Protein AF-A0A0Q6A2A1-F1 (afdb_monomer)

Solvent-accessible surface area (backbone atoms only — not comparable to full-atom values): 7133 Å² total; per-residue (Å²): 132,91,85,68,56,46,60,62,47,53,49,57,59,43,70,76,47,66,96,44,74,55,37,56,40,44,58,52,55,70,74,56,67,89,82,69,55,62,67,59,47,35,74,68,27,28,35,20,79,77,75,38,66,66,20,30,50,47,36,41,53,53,42,41,47,75,24,31,66,36,41,63,60,26,34,57,61,48,44,71,52,38,76,36,35,67,65,47,31,50,54,37,43,65,57,15,55,78,55,34,65,92,86,63,74,63,76,70,63,77,71,53,79,60,63,84,78,33,82,90,58,73,126

Secondary structure (DSSP, 8-state):
-----HHHHHHHHHHTSPSSHHHHHHHHHTT--S---HHHHHHHH--STT-SHHHHHHHHHHHHHHHTT-HHHHHHHHHTT-SSHHHHHHHHHHHHGGGSPTT---GGGGGS--GGGSTTT--

pLDDT: mean 92.22, std 7.75, range [55.12, 97.94]

Mean predicted aligned error: 4.26 Å

Sequence (123 aa):
MISFNQQSFIQKIQDELNDSDMKSKLNKTLYLDGNPSIELLVKTLGNGTKMTAQDTVPLIIWMFSRYRTNFEECLWNTVSALADRDTTCAMAGGISILCCDENTIPDWTKNVENWKNSKFYEN

Radius of gyration: 15.71 Å; Cα contacts (8 Å, |Δi|>4): 136; chains: 1; bounding box: 36×42×34 Å

Structure (mmCIF, N/CA/C/O backbone):
data_AF-A0A0Q6A2A1-F1
#
_entry.id   AF-A0A0Q6A2A1-F1
#
loop_
_atom_site.group_PDB
_atom_site.id
_atom_site.type_symbol
_atom_site.label_atom_id
_atom_site.label_alt_id
_atom_site.label_comp_id
_atom_site.label_asym_id
_atom_site.label_entity_id
_atom_site.label_seq_id
_atom_site.pdbx_PDB_ins_code
_atom_site.Cartn_x
_atom_site.Cartn_y
_atom_site.Cartn_z
_atom_site.occupancy
_atom_site.B_iso_or_equiv
_atom_site.auth_seq_id
_atom_site.auth_comp_id
_atom_site.auth_asym_id
_atom_site.auth_atom_id
_atom_site.pdbx_PDB_model_num
ATOM 1 N N . MET A 1 1 ? -11.818 12.826 -15.202 1.00 55.12 1 MET A N 1
ATOM 2 C CA . MET A 1 1 ? -11.079 11.944 -14.274 1.00 55.12 1 MET A CA 1
ATOM 3 C C . MET A 1 1 ? -11.588 12.241 -12.869 1.00 55.12 1 MET A C 1
ATOM 5 O O . MET A 1 1 ? -11.699 13.416 -12.539 1.00 55.12 1 MET A O 1
ATOM 9 N N . ILE A 1 2 ? -12.017 11.242 -12.093 1.00 58.69 2 ILE A N 1
ATOM 10 C CA . ILE A 1 2 ? -12.564 11.491 -10.748 1.00 58.69 2 ILE A CA 1
ATOM 11 C C . ILE A 1 2 ? -11.412 11.959 -9.850 1.00 58.69 2 ILE A C 1
ATOM 13 O O . ILE A 1 2 ? -10.430 11.240 -9.688 1.00 58.69 2 ILE A O 1
ATOM 17 N N . SER A 1 3 ? -11.509 13.170 -9.301 1.00 68.00 3 SER A N 1
ATOM 18 C CA . SER A 1 3 ? -10.516 13.684 -8.357 1.00 68.00 3 SER A CA 1
ATOM 19 C C . SER A 1 3 ? -10.917 13.282 -6.943 1.00 68.00 3 SER A C 1
ATOM 21 O O . SER A 1 3 ? -11.928 13.753 -6.426 1.00 68.00 3 SER A O 1
ATOM 23 N N . PHE A 1 4 ? -10.138 12.393 -6.329 1.00 77.25 4 PHE A N 1
ATOM 24 C CA . PHE A 1 4 ? -10.252 12.074 -4.909 1.00 77.25 4 PHE A CA 1
ATOM 25 C C . PHE A 1 4 ? -9.172 12.817 -4.125 1.00 77.25 4 PHE A C 1
ATOM 27 O O . PHE A 1 4 ? -7.995 12.801 -4.501 1.00 77.25 4 PHE A O 1
ATOM 34 N N . ASN A 1 5 ? -9.549 13.431 -3.007 1.00 87.31 5 ASN A N 1
ATOM 35 C CA . ASN A 1 5 ? -8.573 13.743 -1.964 1.00 87.31 5 ASN A CA 1
ATOM 36 C C . ASN A 1 5 ? -8.268 12.466 -1.152 1.00 87.31 5 ASN A C 1
ATOM 38 O O . ASN A 1 5 ? -9.007 11.482 -1.250 1.00 87.31 5 ASN A O 1
ATOM 42 N N . GLN A 1 6 ? -7.190 12.483 -0.367 1.00 88.44 6 GLN A N 1
ATOM 43 C CA . GLN A 1 6 ? -6.736 11.333 0.426 1.00 88.44 6 GLN A CA 1
ATOM 44 C C . GLN A 1 6 ? -7.867 10.706 1.261 1.00 88.44 6 GLN A C 1
ATOM 46 O O . GLN A 1 6 ? -8.147 9.516 1.115 1.00 88.44 6 GLN A O 1
ATOM 51 N N . GLN A 1 7 ? -8.562 11.509 2.070 1.00 90.38 7 GLN A N 1
ATOM 52 C CA . GLN A 1 7 ? -9.639 11.024 2.936 1.00 90.38 7 GLN A CA 1
ATOM 53 C C . GLN A 1 7 ? -10.793 10.395 2.147 1.00 90.38 7 GLN A C 1
ATOM 55 O O . GLN A 1 7 ? -11.216 9.284 2.449 1.00 90.38 7 GLN A O 1
ATOM 60 N N . SER A 1 8 ? -11.287 11.075 1.107 1.00 92.25 8 SER A N 1
ATOM 61 C CA . SER A 1 8 ? -12.418 10.597 0.300 1.00 92.25 8 SER A CA 1
ATOM 62 C C . SER A 1 8 ? -12.119 9.277 -0.409 1.00 92.25 8 SER A C 1
ATOM 64 O O . SER A 1 8 ? -13.019 8.461 -0.588 1.00 92.25 8 SER A O 1
ATOM 66 N N . PHE A 1 9 ? -10.860 9.049 -0.791 1.00 92.06 9 PHE A N 1
ATOM 67 C CA . PHE A 1 9 ? -10.427 7.783 -1.369 1.00 92.06 9 PHE A CA 1
ATOM 68 C C . PHE A 1 9 ? -10.509 6.644 -0.343 1.00 92.06 9 PHE A C 1
ATOM 70 O O . PHE A 1 9 ? -11.102 5.603 -0.618 1.00 92.06 9 PHE A O 1
ATOM 77 N N . ILE A 1 10 ? -9.954 6.863 0.850 1.00 94.38 10 ILE A N 1
ATOM 78 C CA . ILE A 1 10 ? -9.953 5.882 1.941 1.00 94.38 10 ILE A CA 1
ATOM 79 C C . ILE A 1 10 ? -11.384 5.572 2.393 1.00 94.38 10 ILE A C 1
ATOM 81 O O . ILE A 1 10 ? -11.737 4.402 2.527 1.00 94.38 10 ILE A O 1
ATOM 85 N N . GLN A 1 11 ? -12.211 6.607 2.577 1.00 94.81 11 GLN A N 1
ATOM 86 C CA . GLN A 1 11 ? -13.598 6.466 3.017 1.00 94.81 11 GLN A CA 1
ATOM 87 C C . GLN A 1 11 ? -14.397 5.586 2.053 1.00 94.81 11 GLN A C 1
ATOM 89 O O . GLN A 1 11 ? -15.095 4.681 2.492 1.00 94.81 11 GLN A O 1
ATOM 94 N N . LYS A 1 12 ? -14.220 5.769 0.738 1.00 94.94 12 LYS A N 1
ATOM 95 C CA . LYS A 1 12 ? -14.878 4.911 -0.254 1.00 94.94 12 LYS A CA 1
ATOM 96 C C . LYS A 1 12 ? -14.520 3.439 -0.101 1.00 94.94 12 LYS A C 1
ATOM 98 O O . LYS A 1 12 ? -15.396 2.604 -0.232 1.00 94.94 12 LYS A O 1
ATOM 103 N N . ILE A 1 13 ? -13.258 3.111 0.178 1.00 94.94 13 ILE A N 1
ATOM 104 C CA . ILE A 1 13 ? -12.859 1.713 0.404 1.00 94.94 13 ILE A CA 1
ATOM 105 C C . ILE A 1 13 ? -13.451 1.196 1.717 1.00 94.94 13 ILE A C 1
ATOM 107 O O . ILE A 1 13 ? -13.934 0.071 1.774 1.00 94.94 13 ILE A O 1
ATOM 111 N N . GLN A 1 14 ? -13.418 2.011 2.771 1.00 95.38 14 GLN A N 1
ATOM 112 C CA . GLN A 1 14 ? -13.985 1.669 4.073 1.00 95.38 14 GLN A CA 1
ATOM 113 C C . GLN A 1 14 ? -15.491 1.371 3.991 1.00 95.38 14 GLN A C 1
ATOM 115 O O . GLN A 1 14 ? -15.958 0.453 4.671 1.00 95.38 14 GLN A O 1
ATOM 120 N N . ASP A 1 15 ? -16.235 2.132 3.188 1.00 96.25 15 ASP A N 1
ATOM 121 C CA . ASP A 1 15 ? -17.689 2.003 3.041 1.00 96.25 15 ASP A CA 1
ATOM 122 C C . ASP A 1 15 ? -18.099 0.662 2.408 1.00 96.25 15 ASP A C 1
ATOM 124 O O . ASP A 1 15 ? -19.169 0.144 2.720 1.00 96.25 15 ASP A O 1
ATOM 128 N N . GLU A 1 16 ? -17.219 0.049 1.610 1.00 97.19 16 GLU A N 1
ATOM 129 C CA . GLU A 1 16 ? -17.427 -1.277 1.004 1.00 97.19 16 GLU A CA 1
ATOM 130 C C . GLU A 1 16 ? -17.173 -2.444 1.978 1.00 97.19 16 GLU A C 1
ATOM 132 O O . GLU A 1 16 ? -17.403 -3.609 1.645 1.00 97.19 16 GLU A O 1
ATOM 137 N N . LEU A 1 17 ? -16.671 -2.172 3.188 1.00 96.75 17 LEU A N 1
ATOM 138 C CA . LEU A 1 17 ? -16.334 -3.207 4.164 1.00 96.75 17 LEU A CA 1
ATOM 139 C C . LEU A 1 17 ? -17.418 -3.367 5.234 1.00 96.75 17 LEU A C 1
ATOM 141 O O . LEU A 1 17 ? -17.921 -2.398 5.806 1.00 96.75 17 LEU A O 1
ATOM 145 N N . ASN A 1 18 ? -17.689 -4.618 5.606 1.00 97.62 18 ASN A N 1
ATOM 146 C CA . ASN A 1 18 ? -18.387 -4.938 6.851 1.00 97.62 18 ASN A CA 1
ATOM 147 C C . ASN A 1 18 ? -17.486 -4.675 8.068 1.00 97.62 18 ASN A C 1
ATOM 149 O O . ASN A 1 18 ? -16.254 -4.598 7.959 1.00 97.62 18 ASN A O 1
ATOM 153 N N . ASP A 1 19 ? -18.103 -4.575 9.244 1.00 97.44 19 ASP A N 1
ATOM 154 C CA . ASP A 1 19 ? -17.383 -4.403 10.505 1.00 97.44 19 ASP A CA 1
ATOM 155 C C . ASP A 1 19 ? -16.377 -5.541 10.719 1.00 97.44 19 ASP A C 1
ATOM 157 O O . ASP A 1 19 ? -16.708 -6.726 10.698 1.00 97.44 19 ASP A O 1
ATOM 161 N N . SER A 1 20 ? -15.107 -5.157 10.837 1.00 97.44 20 SER A N 1
ATOM 162 C CA . SER A 1 20 ? -13.956 -6.059 10.839 1.00 97.44 20 SER A CA 1
ATOM 163 C C . SER A 1 20 ? -12.702 -5.334 11.330 1.00 97.44 20 SER A C 1
ATOM 165 O O . SER A 1 20 ? -12.644 -4.099 11.343 1.00 97.44 20 SER A O 1
ATOM 167 N N . ASP A 1 21 ? -11.651 -6.090 11.657 1.00 96.06 21 ASP A N 1
ATOM 168 C CA . ASP A 1 21 ? -10.335 -5.527 11.994 1.00 96.06 21 ASP A CA 1
ATOM 169 C C . ASP A 1 21 ? -9.758 -4.667 10.862 1.00 96.06 21 ASP A C 1
ATOM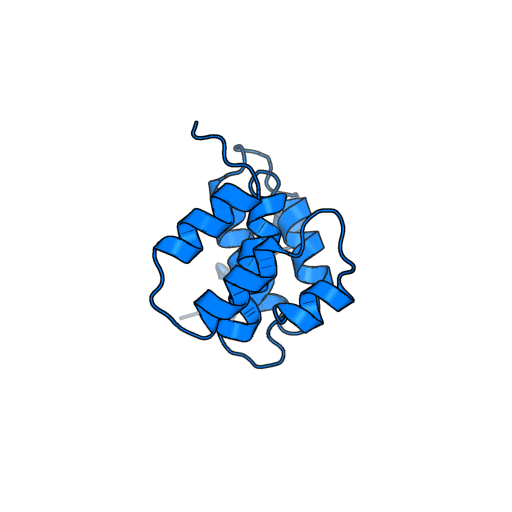 171 O O . ASP A 1 21 ? -9.114 -3.648 11.118 1.00 96.06 21 ASP A O 1
ATOM 175 N N . MET A 1 22 ? -10.024 -5.044 9.605 1.00 96.62 22 MET A N 1
ATOM 176 C CA . MET A 1 22 ? -9.620 -4.267 8.433 1.00 96.62 22 MET A CA 1
ATOM 177 C C . MET A 1 22 ? -10.306 -2.900 8.425 1.00 96.62 22 MET A C 1
ATOM 179 O O . MET A 1 22 ? -9.626 -1.876 8.362 1.00 96.62 22 MET A O 1
ATOM 183 N N . LYS A 1 23 ? -11.639 -2.873 8.561 1.00 96.94 23 LYS A N 1
ATOM 184 C CA . LYS A 1 23 ? -12.407 -1.622 8.610 1.00 96.94 23 LYS A CA 1
ATOM 185 C C . LYS A 1 23 ? -11.975 -0.750 9.789 1.00 96.94 23 LYS A C 1
ATOM 187 O O . LYS A 1 23 ? -11.763 0.444 9.620 1.00 96.94 23 LYS A O 1
ATOM 192 N N . SER A 1 24 ? -11.733 -1.351 10.956 1.00 96.31 24 SER A N 1
ATOM 193 C CA . SER A 1 24 ? -11.198 -0.651 12.132 1.00 96.31 24 SER A CA 1
ATOM 194 C C . SER A 1 24 ? -9.831 -0.009 11.865 1.00 96.31 24 SER A C 1
ATOM 196 O O . SER A 1 24 ? -9.595 1.137 12.253 1.00 96.31 24 SER A O 1
ATOM 198 N N . LYS A 1 25 ? -8.924 -0.698 11.159 1.00 95.94 25 LYS A N 1
ATOM 199 C CA . LYS A 1 25 ? -7.640 -0.108 10.755 1.00 95.94 25 LYS A CA 1
ATOM 200 C C . LYS A 1 25 ? -7.804 1.001 9.716 1.00 95.94 25 LYS A C 1
ATOM 202 O O . LYS A 1 25 ? -7.130 2.019 9.850 1.00 95.94 25 LYS A O 1
ATOM 207 N N . LEU A 1 26 ? -8.709 0.867 8.746 1.00 95.25 26 LEU A N 1
ATOM 208 C CA . LEU A 1 26 ? -9.007 1.956 7.807 1.00 95.25 26 LEU A CA 1
ATOM 209 C C . LEU A 1 26 ? -9.605 3.176 8.512 1.00 95.25 26 LEU A C 1
ATOM 211 O O . LEU A 1 26 ? -9.169 4.288 8.236 1.00 95.25 26 LEU A O 1
ATOM 215 N N . ASN A 1 27 ? -10.459 2.997 9.520 1.00 94.50 27 ASN A N 1
ATOM 216 C CA . ASN A 1 27 ? -10.930 4.123 10.335 1.00 94.50 27 ASN A CA 1
ATOM 217 C C . ASN A 1 27 ? -9.758 4.884 10.971 1.00 94.50 27 ASN A C 1
ATOM 219 O O . ASN A 1 27 ? -9.758 6.109 11.001 1.00 94.50 27 ASN A O 1
ATOM 223 N N . LYS A 1 28 ? -8.722 4.173 11.442 1.00 94.56 28 LYS A N 1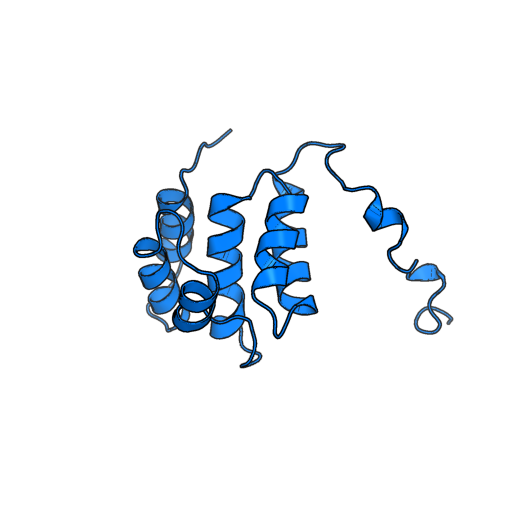
ATOM 224 C CA . LYS A 1 28 ? -7.517 4.807 12.004 1.00 94.56 28 LYS A CA 1
ATOM 225 C C . LYS A 1 28 ? -6.751 5.625 10.966 1.00 94.56 28 LYS A C 1
ATOM 227 O O . LYS A 1 28 ? -6.198 6.655 11.331 1.00 94.56 28 LYS A O 1
ATOM 232 N N . THR A 1 29 ? -6.732 5.204 9.698 1.00 91.50 29 THR A N 1
ATOM 233 C CA . THR A 1 29 ? -6.029 5.944 8.633 1.00 91.50 29 THR A CA 1
ATOM 234 C C . THR A 1 29 ? -6.581 7.355 8.429 1.00 91.50 29 THR A C 1
ATOM 236 O O . THR A 1 29 ? -5.795 8.257 8.157 1.00 91.50 29 THR A O 1
ATOM 239 N N . LEU A 1 30 ? -7.883 7.574 8.653 1.00 88.31 30 LEU A N 1
ATOM 240 C CA . LEU A 1 30 ? -8.523 8.893 8.551 1.00 88.31 30 LEU A CA 1
ATOM 241 C C . LEU A 1 30 ? -8.019 9.897 9.602 1.00 88.31 30 LEU A C 1
ATOM 243 O O . LEU A 1 30 ? -8.174 11.101 9.429 1.00 88.31 30 LEU A O 1
ATOM 247 N N . TYR A 1 31 ? -7.396 9.414 10.682 1.00 90.62 31 TYR A N 1
ATOM 248 C CA . TYR A 1 31 ? -6.779 10.247 11.719 1.00 90.62 31 TYR A CA 1
ATOM 249 C C . TYR A 1 31 ? -5.265 10.434 11.517 1.00 90.62 31 TYR A C 1
ATOM 251 O O . TYR A 1 31 ? -4.613 11.062 12.349 1.00 90.62 31 TYR A O 1
ATOM 259 N N . LEU A 1 32 ? -4.693 9.889 10.436 1.00 91.69 32 LEU A N 1
ATOM 260 C CA . LEU A 1 32 ? -3.262 9.958 10.104 1.00 91.69 32 LEU A CA 1
ATOM 261 C C . LEU A 1 32 ? -2.982 10.950 8.963 1.00 91.69 32 LEU A C 1
ATOM 263 O O . LEU A 1 32 ? -2.057 10.758 8.171 1.00 91.69 32 LEU A O 1
ATOM 267 N N . ASP A 1 33 ? -3.792 12.002 8.868 1.00 81.19 33 ASP A N 1
ATOM 268 C CA . ASP A 1 33 ? -3.597 13.087 7.910 1.00 81.19 33 ASP A CA 1
ATOM 269 C C . ASP A 1 33 ? -2.333 13.913 8.206 1.00 81.19 33 ASP A C 1
ATOM 271 O O . ASP A 1 33 ? -1.770 13.902 9.303 1.00 81.19 33 ASP A O 1
ATOM 275 N N . GLY A 1 34 ? -1.881 14.675 7.207 1.00 86.38 34 GLY A N 1
ATOM 276 C CA . GLY A 1 34 ? -0.706 15.538 7.328 1.00 86.38 34 GLY A CA 1
ATOM 277 C C . GLY A 1 34 ? 0.587 14.814 6.964 1.00 86.38 34 GLY A C 1
ATOM 278 O O . GLY A 1 34 ? 0.731 14.366 5.827 1.00 86.38 34 GLY A O 1
ATOM 279 N N . ASN A 1 35 ? 1.557 14.769 7.880 1.00 88.06 35 ASN A N 1
ATOM 280 C CA . ASN A 1 35 ? 2.868 14.148 7.655 1.00 88.06 35 ASN A CA 1
ATOM 281 C C . ASN A 1 35 ? 3.304 13.312 8.878 1.00 88.06 35 ASN A C 1
ATOM 283 O O . ASN A 1 35 ? 4.229 13.710 9.591 1.00 88.06 35 ASN A O 1
ATOM 287 N N . PRO A 1 36 ? 2.596 12.206 9.189 1.00 92.94 36 PRO A N 1
ATOM 288 C CA . PRO A 1 36 ? 2.943 11.347 10.317 1.00 92.94 36 PRO A CA 1
ATOM 289 C C . PRO A 1 36 ? 4.325 10.714 10.124 1.00 92.94 36 PRO A C 1
ATOM 291 O O . PRO A 1 36 ? 4.768 10.480 8.999 1.00 92.94 36 PRO A O 1
ATOM 294 N N . SER A 1 37 ? 5.003 10.392 11.228 1.00 95.25 37 SER A N 1
ATOM 295 C CA . SER A 1 37 ? 6.237 9.612 11.147 1.00 95.25 37 SER A CA 1
ATOM 296 C C . SER A 1 37 ? 5.948 8.199 10.630 1.00 95.25 37 SER A C 1
ATOM 298 O O . SER A 1 37 ? 4.892 7.623 10.908 1.00 95.25 37 SER A O 1
ATOM 300 N N . ILE A 1 38 ? 6.918 7.605 9.929 1.00 95.38 38 ILE A N 1
ATOM 301 C CA . ILE A 1 38 ? 6.841 6.199 9.506 1.00 95.38 38 ILE A CA 1
ATOM 302 C C . ILE A 1 38 ? 6.611 5.281 10.714 1.00 95.38 38 ILE A C 1
ATOM 304 O O . ILE A 1 38 ? 5.798 4.368 10.639 1.00 95.38 38 ILE A O 1
ATOM 308 N N . GLU A 1 39 ? 7.246 5.556 11.855 1.00 96.62 39 GLU A N 1
ATOM 309 C CA . GLU A 1 39 ? 7.038 4.785 13.085 1.00 96.62 39 GLU A CA 1
ATOM 310 C C . GLU A 1 39 ? 5.566 4.782 13.529 1.00 96.62 39 GLU A C 1
ATOM 312 O O . GLU A 1 39 ? 5.018 3.728 13.860 1.00 96.62 39 GLU A O 1
ATOM 317 N N . LEU A 1 40 ? 4.899 5.943 13.493 1.00 96.94 40 LEU A N 1
ATOM 318 C CA . LEU A 1 40 ? 3.483 6.045 13.839 1.00 96.94 40 LEU A CA 1
ATOM 319 C C . LEU A 1 40 ? 2.605 5.275 12.846 1.00 96.94 40 LEU A C 1
ATOM 321 O O . LEU A 1 40 ? 1.674 4.583 13.272 1.00 96.94 40 LEU A O 1
ATOM 325 N N . LEU A 1 41 ? 2.909 5.360 11.547 1.00 96.69 41 LEU A N 1
ATOM 326 C CA . LEU A 1 41 ? 2.204 4.602 10.509 1.00 96.69 41 LEU A CA 1
ATOM 327 C C . LEU A 1 41 ? 2.336 3.099 10.745 1.00 96.69 41 LEU A C 1
ATOM 329 O O . LEU A 1 41 ? 1.323 2.413 10.854 1.00 96.69 41 LEU A O 1
ATOM 333 N N . VAL A 1 42 ? 3.561 2.597 10.912 1.00 97.50 42 VAL A N 1
ATOM 334 C CA . VAL A 1 42 ? 3.838 1.174 11.153 1.00 97.50 42 VAL A CA 1
ATOM 335 C C . VAL A 1 42 ? 3.143 0.690 12.423 1.00 97.50 42 VAL A C 1
ATOM 337 O O . VAL A 1 42 ? 2.466 -0.336 12.405 1.00 97.50 42 VAL A O 1
ATOM 340 N N . LYS A 1 43 ? 3.236 1.449 13.521 1.00 97.12 43 LYS A N 1
ATOM 341 C CA . LYS A 1 43 ? 2.586 1.098 14.793 1.00 97.12 43 LYS A CA 1
ATOM 342 C C . LYS A 1 43 ? 1.061 1.024 14.675 1.00 97.12 43 LYS A C 1
ATOM 344 O O . LYS A 1 43 ? 0.430 0.220 15.361 1.00 97.12 43 LYS A O 1
ATOM 349 N N . THR A 1 44 ? 0.464 1.865 13.833 1.00 97.00 44 THR A N 1
ATOM 350 C CA . THR A 1 44 ? -0.996 1.988 13.719 1.00 97.00 44 THR A CA 1
ATOM 351 C C . THR A 1 44 ? -1.584 1.032 12.682 1.00 97.00 44 THR A C 1
ATOM 353 O O . THR A 1 44 ? -2.622 0.409 12.926 1.00 97.00 44 THR A O 1
ATOM 356 N N . LEU A 1 45 ? -0.923 0.908 11.531 1.00 97.12 45 LEU A N 1
ATOM 357 C CA . LEU A 1 45 ? -1.425 0.233 10.333 1.00 97.12 45 LEU A CA 1
ATOM 358 C C . LEU A 1 45 ? -0.782 -1.137 10.116 1.00 97.12 45 LEU A C 1
ATOM 360 O O . LEU A 1 45 ? -1.444 -2.031 9.589 1.00 97.12 45 LEU A O 1
ATOM 364 N N . GLY A 1 46 ? 0.430 -1.343 10.624 1.00 97.50 46 GLY A N 1
ATOM 365 C CA . GLY A 1 46 ? 1.264 -2.502 10.325 1.00 97.50 46 GLY A CA 1
ATOM 366 C C . GLY A 1 46 ? 2.194 -2.251 9.138 1.00 97.50 46 GLY A C 1
ATOM 367 O O . GLY A 1 46 ? 2.071 -1.255 8.427 1.00 97.50 46 GLY A O 1
ATOM 368 N N . ASN A 1 47 ? 3.151 -3.155 8.959 1.00 97.81 47 ASN A N 1
ATOM 369 C CA . ASN A 1 47 ? 4.084 -3.196 7.827 1.00 97.81 47 ASN A CA 1
ATOM 370 C C . ASN A 1 47 ? 4.339 -4.633 7.338 1.00 97.81 47 ASN A C 1
ATOM 372 O O . ASN A 1 47 ? 5.350 -4.912 6.701 1.00 97.81 47 ASN A O 1
ATOM 376 N N . GLY A 1 48 ? 3.452 -5.560 7.703 1.00 97.75 48 GLY A N 1
ATOM 377 C CA . GLY A 1 48 ? 3.542 -6.978 7.369 1.00 97.75 48 GLY A CA 1
ATOM 378 C C . GLY A 1 48 ? 4.443 -7.814 8.267 1.00 97.75 48 GLY A C 1
ATOM 379 O O . GLY A 1 48 ? 4.604 -9.002 8.005 1.00 97.75 48 GLY A O 1
ATOM 380 N N . THR A 1 49 ? 4.949 -7.272 9.380 1.00 97.75 49 THR A N 1
ATOM 381 C CA . THR A 1 49 ? 5.652 -8.077 10.401 1.00 97.75 49 THR A CA 1
ATOM 382 C C . THR A 1 49 ? 4.818 -9.284 10.857 1.00 97.75 49 THR A C 1
ATOM 384 O O . THR A 1 49 ? 5.372 -10.323 11.212 1.00 97.75 49 THR A O 1
ATOM 387 N N . LYS A 1 50 ? 3.482 -9.175 10.836 1.00 97.12 50 LYS A N 1
ATOM 388 C CA . LYS A 1 50 ? 2.568 -10.268 11.212 1.00 97.12 50 LYS A CA 1
ATOM 389 C C . LYS A 1 50 ? 2.129 -11.164 10.051 1.00 97.12 50 LYS A C 1
ATOM 391 O O . LYS A 1 50 ? 1.374 -12.097 10.303 1.00 97.12 50 LYS A O 1
ATOM 396 N N . MET A 1 51 ? 2.553 -10.889 8.813 1.00 96.00 51 MET A N 1
ATOM 397 C CA . MET A 1 51 ? 2.204 -11.667 7.612 1.00 96.00 51 MET A CA 1
ATOM 398 C C . MET A 1 51 ? 0.687 -11.853 7.407 1.00 96.00 51 MET A C 1
ATOM 400 O O . MET A 1 51 ? 0.221 -12.903 6.967 1.00 96.00 51 MET A O 1
ATOM 404 N N . THR A 1 52 ? -0.114 -10.840 7.748 1.00 97.38 52 THR A N 1
ATOM 405 C CA . THR A 1 52 ? -1.567 -10.847 7.528 1.00 97.38 52 THR A CA 1
ATOM 406 C C . THR A 1 52 ? -1.992 -9.665 6.675 1.00 97.38 52 THR A C 1
ATOM 408 O O . THR A 1 52 ? -1.361 -8.609 6.707 1.00 97.38 52 THR A O 1
ATOM 411 N N . ALA A 1 53 ? -3.113 -9.803 5.963 1.00 96.69 53 ALA A N 1
ATOM 412 C CA . ALA A 1 53 ? -3.685 -8.703 5.189 1.00 96.69 53 ALA A CA 1
ATOM 413 C C . ALA A 1 53 ? -3.962 -7.479 6.073 1.00 96.69 53 ALA A C 1
ATOM 415 O O . ALA A 1 53 ? -3.687 -6.349 5.685 1.00 96.69 53 ALA A O 1
ATOM 416 N N . GLN A 1 54 ? -4.451 -7.697 7.296 1.00 96.94 54 GLN A N 1
ATOM 417 C CA . GLN A 1 54 ? -4.692 -6.633 8.266 1.00 96.94 54 GLN A CA 1
ATOM 418 C C . GLN A 1 54 ? -3.400 -5.905 8.638 1.00 96.94 54 GLN A C 1
ATOM 420 O O . GLN A 1 54 ? -3.477 -4.762 9.063 1.00 96.94 54 GLN A O 1
ATOM 425 N N . ASP A 1 55 ? -2.228 -6.529 8.527 1.00 97.75 55 ASP A N 1
ATOM 426 C CA . ASP A 1 55 ? -0.935 -5.924 8.861 1.00 97.75 55 ASP A CA 1
ATOM 427 C C . ASP A 1 55 ? -0.190 -5.333 7.660 1.00 97.75 55 ASP A C 1
ATOM 429 O O . ASP A 1 55 ? 0.784 -4.620 7.864 1.00 97.75 55 ASP A O 1
ATOM 433 N N . THR A 1 56 ? -0.644 -5.580 6.430 1.00 97.69 56 THR A N 1
ATOM 434 C CA . THR A 1 56 ? -0.031 -5.039 5.206 1.00 97.69 56 THR A CA 1
ATOM 435 C C . THR A 1 56 ? -0.938 -4.033 4.499 1.00 97.69 56 THR A C 1
ATOM 437 O O . THR A 1 56 ? -0.540 -2.897 4.252 1.00 97.69 56 THR A O 1
ATOM 440 N N . VAL A 1 57 ? -2.184 -4.410 4.207 1.00 97.56 57 VAL A N 1
ATOM 441 C CA . VAL A 1 57 ? -3.104 -3.671 3.326 1.00 97.56 57 VAL A CA 1
ATOM 442 C C . VAL A 1 57 ? -3.425 -2.248 3.811 1.00 97.56 57 VAL A C 1
ATOM 444 O O . VAL A 1 57 ? -3.414 -1.343 2.974 1.00 97.56 57 VAL A O 1
ATOM 447 N N . PRO A 1 58 ? -3.663 -1.974 5.112 1.00 97.56 58 PRO A N 1
ATOM 448 C CA . PRO A 1 58 ? -3.966 -0.612 5.563 1.00 97.56 58 PRO A CA 1
ATOM 449 C C . PRO A 1 58 ? -2.839 0.388 5.284 1.00 97.56 58 PRO A C 1
ATOM 451 O O . PRO A 1 58 ? -3.115 1.527 4.907 1.00 97.56 58 PRO A O 1
ATOM 454 N N . LEU A 1 59 ? -1.578 -0.040 5.416 1.00 97.50 59 LEU A N 1
ATOM 455 C CA . LEU A 1 59 ? -0.422 0.783 5.059 1.00 97.50 59 LEU A CA 1
ATOM 456 C C . LEU A 1 59 ? -0.421 1.090 3.558 1.00 97.50 59 LEU A C 1
ATOM 458 O O . LEU A 1 59 ? -0.222 2.239 3.176 1.00 97.50 59 LEU A O 1
ATOM 462 N N . ILE A 1 60 ? -0.700 0.092 2.714 1.00 97.44 60 ILE A N 1
ATOM 463 C CA . ILE A 1 60 ? -0.727 0.261 1.254 1.00 97.44 60 ILE A CA 1
ATOM 464 C C . ILE A 1 60 ? -1.823 1.228 0.821 1.00 97.44 60 ILE A C 1
ATOM 466 O O . ILE A 1 60 ? -1.573 2.108 -0.001 1.00 97.44 60 ILE A O 1
ATOM 470 N N . ILE A 1 61 ? -3.019 1.115 1.401 1.00 96.69 61 ILE A N 1
ATOM 471 C CA . ILE A 1 61 ? -4.123 2.041 1.126 1.00 96.69 61 ILE A CA 1
ATOM 472 C C . ILE A 1 61 ? -3.729 3.469 1.516 1.00 96.69 61 ILE A C 1
ATOM 474 O O . ILE A 1 61 ? -3.973 4.396 0.742 1.00 96.69 61 ILE A O 1
ATOM 478 N N . TRP A 1 62 ? -3.067 3.657 2.664 1.00 96.38 62 TRP A N 1
ATOM 479 C CA . TRP A 1 62 ? -2.582 4.975 3.077 1.00 96.38 62 TRP A CA 1
ATOM 480 C C . TRP A 1 62 ? -1.505 5.517 2.122 1.00 96.38 62 TRP A C 1
ATOM 482 O O . TRP A 1 62 ? -1.633 6.647 1.649 1.00 96.38 62 TRP A O 1
ATOM 492 N N . MET A 1 63 ? -0.504 4.714 1.750 1.00 95.88 63 MET A N 1
ATOM 493 C CA . MET A 1 63 ? 0.543 5.122 0.799 1.00 95.88 63 MET A CA 1
ATOM 494 C C . MET A 1 63 ? -0.051 5.494 -0.565 1.00 95.88 63 MET A C 1
ATOM 496 O O . MET A 1 63 ? 0.212 6.571 -1.101 1.00 95.88 63 MET A O 1
ATOM 500 N N . PHE A 1 64 ? -0.920 4.646 -1.110 1.00 95.44 64 PHE A N 1
ATOM 501 C CA . PHE A 1 64 ? -1.558 4.889 -2.398 1.00 95.44 64 PHE A CA 1
ATOM 502 C C . PHE A 1 64 ? -2.477 6.115 -2.363 1.00 95.44 64 PHE A C 1
ATOM 504 O O . PHE A 1 64 ? -2.439 6.929 -3.280 1.00 95.44 64 PHE A O 1
ATOM 511 N N . SER A 1 65 ? -3.225 6.338 -1.276 1.00 93.56 65 SER A N 1
ATOM 512 C CA . SER A 1 65 ? -4.086 7.526 -1.140 1.00 93.56 65 SER A CA 1
ATOM 513 C C . SER A 1 65 ? -3.333 8.854 -1.327 1.00 93.56 65 SER A C 1
ATOM 515 O O . SER A 1 65 ? -3.928 9.837 -1.780 1.00 93.56 65 SER A O 1
ATOM 517 N N . ARG A 1 66 ? -2.024 8.864 -1.032 1.00 92.06 66 ARG A N 1
ATOM 518 C CA . ARG A 1 66 ? -1.136 10.029 -1.099 1.00 92.06 66 ARG A CA 1
ATOM 519 C C . ARG A 1 66 ? -0.306 10.089 -2.382 1.00 92.06 66 ARG A C 1
ATOM 521 O O . ARG A 1 66 ? -0.133 11.170 -2.933 1.00 92.06 66 ARG A O 1
ATOM 528 N N . TYR A 1 67 ? 0.165 8.941 -2.867 1.00 92.62 67 TYR A N 1
ATOM 529 C CA . TYR A 1 67 ? 1.143 8.858 -3.959 1.00 92.62 67 TYR A CA 1
ATOM 530 C C . TYR A 1 67 ? 0.613 8.170 -5.229 1.00 92.62 67 TYR A C 1
ATOM 532 O O . TYR A 1 67 ? 1.395 7.840 -6.110 1.00 92.62 67 TYR A O 1
ATOM 540 N N . ARG A 1 68 ? -0.704 7.948 -5.366 1.00 90.38 68 ARG A N 1
ATOM 541 C CA . ARG A 1 68 ? -1.310 7.168 -6.474 1.00 90.38 68 ARG A CA 1
ATOM 542 C C . ARG A 1 68 ? -0.869 7.542 -7.893 1.00 90.38 68 ARG A C 1
ATOM 544 O O . ARG A 1 68 ? -0.881 6.674 -8.750 1.00 90.38 68 ARG A O 1
ATOM 551 N N . THR A 1 69 ? -0.529 8.803 -8.157 1.00 90.31 69 THR A N 1
ATOM 552 C CA . THR A 1 69 ? -0.116 9.280 -9.492 1.00 90.31 69 THR A CA 1
ATOM 553 C C . THR A 1 69 ? 1.402 9.371 -9.652 1.00 90.31 69 THR A C 1
ATOM 555 O O . THR A 1 69 ? 1.882 9.935 -10.630 1.00 90.31 69 THR A O 1
ATOM 558 N N . ASN A 1 70 ? 2.170 8.883 -8.677 1.00 92.56 70 ASN A N 1
ATOM 559 C CA . ASN A 1 70 ? 3.622 8.827 -8.737 1.00 92.56 70 ASN A CA 1
ATOM 560 C C . ASN A 1 70 ? 4.100 7.469 -8.210 1.00 92.56 70 ASN A C 1
ATOM 562 O O . ASN A 1 70 ? 4.211 7.246 -7.003 1.00 92.56 70 ASN A O 1
ATOM 566 N N . PHE A 1 71 ? 4.372 6.566 -9.149 1.00 93.56 71 PHE A N 1
ATOM 567 C CA . PHE A 1 71 ? 4.826 5.206 -8.881 1.00 93.56 71 PHE A CA 1
ATOM 568 C C . PHE A 1 71 ? 6.070 5.185 -7.985 1.00 93.56 71 PHE A C 1
ATOM 570 O O . PHE A 1 71 ? 6.096 4.486 -6.976 1.00 93.56 71 PHE A O 1
ATOM 577 N N . GLU A 1 72 ? 7.083 5.983 -8.324 1.00 94.56 72 GLU A N 1
ATOM 578 C CA . GLU A 1 72 ? 8.363 5.984 -7.620 1.00 94.56 72 GLU A CA 1
ATOM 579 C C . GLU A 1 72 ? 8.223 6.452 -6.167 1.00 94.56 72 GLU A C 1
ATOM 581 O O . GLU A 1 72 ? 8.675 5.761 -5.253 1.00 94.56 72 GLU A O 1
ATOM 586 N N . GLU A 1 73 ? 7.520 7.562 -5.938 1.00 94.94 73 GLU A N 1
ATOM 587 C CA . GLU A 1 73 ? 7.211 8.035 -4.585 1.00 94.94 73 GLU A CA 1
ATOM 588 C C . GLU A 1 73 ? 6.403 6.995 -3.801 1.00 94.94 73 G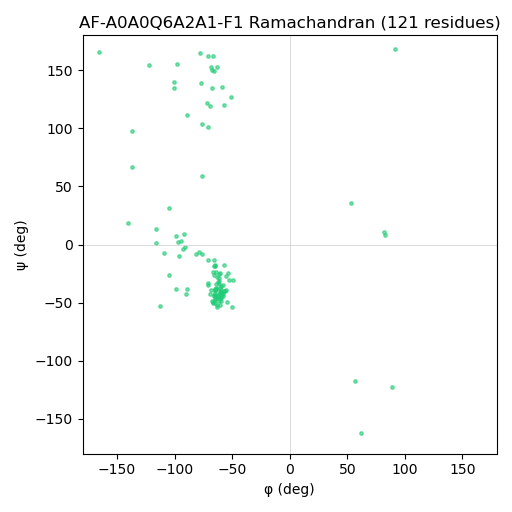LU A C 1
ATOM 590 O O . GLU A 1 73 ? 6.694 6.736 -2.632 1.00 94.94 73 GLU A O 1
ATOM 595 N N . CYS A 1 74 ? 5.414 6.348 -4.428 1.00 95.75 74 CYS A N 1
ATOM 596 C CA . CYS A 1 74 ? 4.613 5.324 -3.763 1.00 95.75 74 CYS A CA 1
ATOM 597 C C . CYS A 1 74 ? 5.478 4.139 -3.301 1.00 95.75 74 CYS A C 1
ATOM 599 O O . CYS A 1 74 ? 5.359 3.710 -2.149 1.00 95.75 74 CYS A O 1
ATOM 601 N N . LEU A 1 75 ? 6.387 3.648 -4.152 1.00 96.12 75 LEU A N 1
ATOM 602 C CA . LEU A 1 75 ? 7.299 2.557 -3.800 1.00 96.12 75 LEU A CA 1
ATOM 603 C C . LEU A 1 75 ? 8.313 2.968 -2.726 1.00 96.12 75 LEU A C 1
ATOM 605 O O . LEU A 1 75 ? 8.456 2.248 -1.737 1.00 96.12 75 LEU A O 1
ATOM 609 N N . TRP A 1 76 ? 8.989 4.113 -2.872 1.00 96.44 76 TRP A N 1
ATOM 610 C CA . TRP A 1 76 ? 10.018 4.542 -1.914 1.00 96.44 76 TRP A CA 1
ATOM 611 C C . TRP A 1 76 ? 9.450 4.828 -0.522 1.00 96.44 76 TRP A C 1
ATOM 613 O O . TRP A 1 76 ? 10.056 4.456 0.489 1.00 96.44 76 TRP A O 1
ATOM 623 N N . ASN A 1 77 ? 8.259 5.426 -0.441 1.00 97.00 77 ASN A N 1
ATOM 624 C CA . ASN A 1 77 ? 7.599 5.639 0.847 1.00 97.00 77 ASN A CA 1
ATOM 625 C C . ASN A 1 77 ? 7.097 4.314 1.450 1.00 97.00 77 ASN A C 1
ATOM 627 O O . ASN A 1 77 ? 7.198 4.119 2.661 1.00 97.00 77 ASN A O 1
ATOM 631 N N . THR A 1 78 ? 6.638 3.366 0.623 1.00 97.69 78 THR A N 1
ATOM 632 C CA . THR A 1 78 ? 6.221 2.032 1.092 1.00 97.69 78 THR A CA 1
ATOM 633 C C . THR A 1 78 ? 7.401 1.228 1.640 1.00 97.69 78 THR A C 1
ATOM 635 O O . THR A 1 78 ? 7.337 0.746 2.770 1.00 97.69 78 THR A O 1
ATOM 638 N N . VAL A 1 79 ? 8.510 1.120 0.898 1.00 97.50 79 VAL A N 1
ATOM 639 C CA . VAL A 1 79 ? 9.679 0.318 1.318 1.00 97.50 79 VAL A CA 1
ATOM 640 C C . VAL A 1 79 ? 10.329 0.859 2.596 1.00 97.50 79 VAL A C 1
ATOM 642 O O . VAL A 1 79 ? 10.887 0.093 3.387 1.00 97.50 79 VAL A O 1
ATOM 645 N N . SER A 1 80 ? 10.203 2.168 2.837 1.00 97.50 80 SER A N 1
ATOM 646 C CA . SER A 1 80 ? 10.694 2.838 4.047 1.00 97.50 80 SER A CA 1
ATOM 647 C C . SER A 1 80 ? 9.988 2.373 5.328 1.00 97.50 80 SER A C 1
ATOM 649 O O . SER A 1 80 ? 10.531 2.559 6.415 1.00 97.50 80 SER A O 1
ATOM 651 N N . ALA A 1 81 ? 8.821 1.724 5.227 1.00 97.31 81 ALA A N 1
ATOM 652 C CA . ALA A 1 81 ? 8.117 1.122 6.363 1.00 97.31 81 ALA A CA 1
ATOM 653 C C . ALA A 1 81 ? 8.730 -0.208 6.854 1.00 97.31 81 ALA A C 1
ATOM 655 O O . ALA A 1 81 ? 8.360 -0.687 7.930 1.00 97.31 81 ALA A O 1
ATOM 656 N N . LEU A 1 82 ? 9.704 -0.766 6.121 1.00 97.12 82 LEU A N 1
ATOM 657 C CA . LEU A 1 82 ? 10.457 -1.982 6.464 1.00 97.12 82 LEU A CA 1
ATOM 658 C C . LEU A 1 82 ? 9.584 -3.253 6.578 1.00 97.12 82 LEU A C 1
ATOM 660 O O . LEU A 1 82 ? 8.490 -3.315 6.031 1.00 97.12 82 LEU A O 1
ATOM 664 N N . ALA A 1 83 ? 10.117 -4.288 7.240 1.00 97.31 83 ALA A N 1
ATOM 665 C CA . ALA A 1 83 ? 9.550 -5.636 7.360 1.00 97.31 83 ALA A CA 1
ATOM 666 C C . ALA A 1 83 ? 9.270 -6.313 6.004 1.00 97.31 83 ALA A C 1
ATOM 668 O O . ALA A 1 83 ? 10.226 -6.567 5.265 1.00 97.31 83 ALA A O 1
ATOM 669 N N . ASP A 1 84 ? 8.006 -6.619 5.703 1.00 97.31 84 ASP A N 1
ATOM 670 C CA . ASP A 1 84 ? 7.520 -7.378 4.538 1.00 97.31 84 ASP A CA 1
ATOM 671 C C . ASP A 1 84 ? 7.553 -6.519 3.259 1.00 97.31 84 ASP A C 1
ATOM 673 O O . ASP A 1 84 ? 6.537 -6.184 2.643 1.00 97.31 84 ASP A O 1
ATOM 677 N N . ARG A 1 85 ? 8.756 -6.039 2.928 1.00 96.81 85 ARG A N 1
ATOM 678 C CA . ARG A 1 85 ? 9.020 -5.045 1.877 1.00 96.81 85 ARG A CA 1
ATOM 679 C C . ARG A 1 85 ? 8.640 -5.556 0.498 1.00 96.81 85 ARG A C 1
ATOM 681 O O . ARG A 1 85 ? 8.138 -4.784 -0.309 1.00 96.81 85 ARG A O 1
ATOM 688 N N . ASP A 1 86 ? 8.892 -6.828 0.231 1.00 96.94 86 ASP A N 1
ATOM 689 C CA . ASP A 1 86 ? 8.554 -7.486 -1.023 1.00 96.94 86 ASP A CA 1
ATOM 690 C C . ASP A 1 86 ? 7.040 -7.508 -1.238 1.00 96.94 86 ASP A C 1
ATOM 692 O O . ASP A 1 86 ? 6.572 -6.960 -2.237 1.00 96.94 86 ASP A O 1
ATOM 696 N N . THR A 1 87 ? 6.260 -8.022 -0.283 1.00 97.25 87 THR A N 1
ATOM 697 C CA . THR A 1 87 ? 4.794 -8.082 -0.424 1.00 97.25 87 THR A CA 1
ATOM 698 C C . THR A 1 87 ? 4.171 -6.688 -0.453 1.00 97.25 87 THR A C 1
ATOM 700 O O . THR A 1 87 ? 3.302 -6.399 -1.281 1.00 97.25 87 THR A O 1
ATOM 703 N N . THR A 1 88 ? 4.620 -5.791 0.430 1.00 97.94 88 THR A N 1
ATOM 704 C CA . THR A 1 88 ? 4.085 -4.423 0.503 1.00 97.94 88 THR A CA 1
ATOM 705 C C . THR A 1 88 ? 4.392 -3.616 -0.759 1.00 97.94 88 THR A C 1
ATOM 707 O O . THR A 1 88 ? 3.483 -2.993 -1.313 1.00 97.94 88 THR A O 1
ATOM 710 N N . CYS A 1 89 ? 5.622 -3.675 -1.281 1.00 97.25 89 CYS A N 1
ATOM 711 C CA . CYS A 1 89 ? 5.981 -2.979 -2.520 1.00 97.25 89 CYS A CA 1
ATOM 712 C C . CYS A 1 89 ? 5.349 -3.621 -3.757 1.00 97.25 89 CYS A C 1
ATOM 714 O O . CYS A 1 89 ? 4.979 -2.892 -4.677 1.00 97.25 89 CYS A O 1
ATOM 716 N N . ALA A 1 90 ? 5.166 -4.947 -3.782 1.00 97.06 90 ALA A N 1
ATOM 717 C CA . ALA A 1 90 ? 4.445 -5.616 -4.863 1.00 97.06 90 ALA A CA 1
ATOM 718 C C . ALA A 1 90 ? 2.994 -5.116 -4.958 1.00 97.06 90 ALA A C 1
ATOM 720 O O . ALA A 1 90 ? 2.535 -4.760 -6.045 1.00 97.06 90 ALA A O 1
ATOM 721 N N . MET A 1 91 ? 2.293 -5.008 -3.822 1.00 97.62 91 MET A N 1
ATOM 722 C CA . MET A 1 91 ? 0.942 -4.439 -3.791 1.00 97.62 91 MET A CA 1
ATOM 723 C C . MET A 1 91 ? 0.930 -2.957 -4.184 1.00 97.62 91 MET A C 1
ATOM 725 O O . MET A 1 91 ? 0.157 -2.577 -5.062 1.00 97.62 91 MET A O 1
ATOM 729 N N . ALA A 1 92 ? 1.784 -2.124 -3.571 1.00 96.75 92 ALA A N 1
ATOM 730 C CA . ALA A 1 92 ? 1.841 -0.685 -3.847 1.00 96.75 92 ALA A CA 1
ATOM 731 C C . ALA A 1 92 ? 2.164 -0.385 -5.317 1.00 96.75 92 ALA A C 1
ATOM 733 O O . ALA A 1 92 ? 1.502 0.446 -5.941 1.00 96.75 92 ALA A O 1
ATOM 734 N N . GLY A 1 93 ? 3.141 -1.088 -5.895 1.00 94.12 93 GLY A N 1
ATOM 735 C CA . GLY A 1 93 ? 3.498 -0.955 -7.304 1.00 94.12 93 GLY A CA 1
ATOM 736 C C . GLY A 1 93 ? 2.390 -1.407 -8.242 1.00 94.12 93 GLY A C 1
ATOM 737 O O . GLY A 1 93 ? 2.062 -0.685 -9.181 1.00 94.12 93 GLY A O 1
ATOM 738 N N . GLY A 1 94 ? 1.760 -2.547 -7.948 1.00 94.00 94 GLY A N 1
ATOM 739 C CA . GLY A 1 94 ? 0.670 -3.083 -8.761 1.00 94.00 94 GLY A CA 1
ATOM 740 C C . GLY A 1 94 ? -0.529 -2.141 -8.884 1.00 94.00 94 GLY A C 1
ATOM 741 O O . GLY A 1 94 ? -1.129 -2.068 -9.951 1.00 94.00 94 GLY A O 1
ATOM 742 N N . ILE A 1 95 ? -0.861 -1.389 -7.828 1.00 94.12 95 ILE A N 1
ATOM 743 C CA . ILE A 1 95 ? -1.982 -0.433 -7.864 1.00 94.12 95 ILE A CA 1
ATOM 744 C C . ILE A 1 95 ? -1.567 0.968 -8.334 1.00 94.12 95 ILE A C 1
ATOM 746 O O . ILE A 1 95 ? -2.315 1.598 -9.079 1.00 94.12 95 ILE A O 1
ATOM 750 N N . SER A 1 96 ? -0.383 1.460 -7.943 1.00 93.06 96 SER A N 1
ATOM 751 C CA . SER A 1 96 ? 0.109 2.796 -8.336 1.00 93.06 96 SER A CA 1
ATOM 752 C C . SER A 1 96 ? 0.345 2.911 -9.831 1.00 93.06 96 SER A C 1
ATOM 754 O O . SER A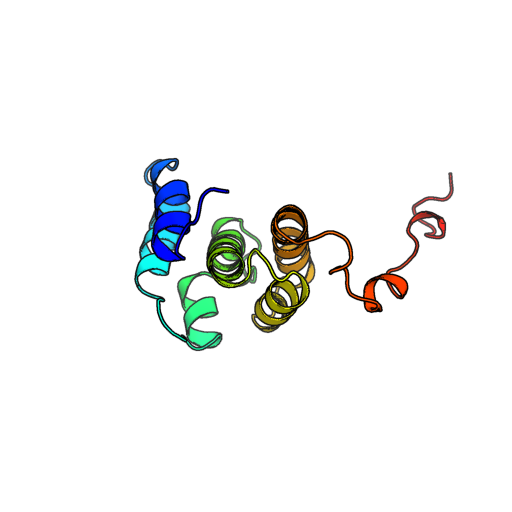 1 96 ? -0.03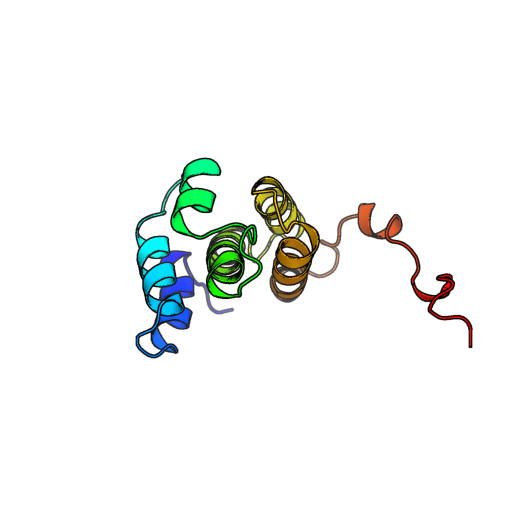6 3.919 -10.425 1.00 93.06 96 SER A O 1
ATOM 756 N N . ILE A 1 97 ? 0.867 1.862 -10.470 1.00 92.38 97 ILE A N 1
ATOM 757 C CA . ILE A 1 97 ? 1.141 1.895 -11.908 1.00 92.38 97 ILE A CA 1
ATOM 758 C C . ILE A 1 97 ? -0.124 2.102 -12.753 1.00 92.38 97 ILE A C 1
ATOM 760 O O . ILE A 1 97 ? -0.061 2.727 -13.803 1.00 92.38 97 ILE A O 1
ATOM 764 N N . LEU A 1 98 ? -1.289 1.653 -12.270 1.00 92.75 98 LEU A N 1
ATOM 765 C CA . LEU A 1 98 ? -2.576 1.802 -12.965 1.00 92.75 98 LEU A CA 1
ATOM 766 C C . LEU A 1 98 ? -3.093 3.249 -12.985 1.00 92.75 98 LEU A C 1
ATOM 768 O O . LEU A 1 98 ? -4.061 3.546 -13.681 1.00 92.75 98 LEU A O 1
ATOM 772 N N . CYS A 1 99 ? -2.505 4.130 -12.176 1.00 91.19 99 CYS A N 1
ATOM 773 C CA . CYS A 1 99 ? -2.911 5.527 -12.017 1.00 91.19 99 CYS A CA 1
ATOM 774 C C . CYS A 1 99 ? -1.834 6.525 -12.463 1.00 91.19 99 CYS A C 1
ATOM 776 O O . CYS A 1 99 ? -2.046 7.732 -12.330 1.00 91.19 99 CYS A O 1
ATOM 778 N N . CYS A 1 100 ? -0.692 6.042 -12.951 1.00 88.75 100 CYS A N 1
ATOM 779 C CA . CYS A 1 100 ? 0.400 6.878 -13.437 1.00 88.75 100 CYS A CA 1
ATOM 780 C C . CYS A 1 100 ? 0.358 7.009 -14.965 1.00 88.75 100 CYS A C 1
ATOM 782 O O . CYS A 1 100 ? -0.179 6.141 -15.653 1.00 88.75 100 CYS A O 1
ATOM 784 N N . ASP A 1 101 ? 0.938 8.090 -15.487 1.00 85.81 101 ASP A N 1
ATOM 785 C CA . ASP A 1 101 ? 1.037 8.306 -16.929 1.00 85.81 101 ASP A CA 1
ATOM 786 C C . ASP A 1 101 ? 2.001 7.305 -17.588 1.00 85.81 101 ASP A C 1
ATOM 788 O O . ASP A 1 101 ? 2.976 6.830 -16.995 1.00 85.81 101 ASP A O 1
ATOM 792 N N . GLU A 1 102 ? 1.763 7.013 -18.865 1.00 73.56 102 GLU A N 1
ATOM 793 C CA . GLU A 1 102 ? 2.721 6.266 -19.675 1.00 73.56 102 GLU A CA 1
ATOM 794 C C . GLU A 1 102 ? 4.064 7.026 -19.707 1.00 73.56 102 GLU A C 1
ATOM 796 O O . GLU A 1 102 ? 4.099 8.240 -19.910 1.00 73.56 102 GLU A O 1
ATOM 801 N N . ASN A 1 103 ? 5.180 6.307 -19.531 1.00 77.19 103 ASN A N 1
ATOM 802 C CA . ASN A 1 103 ? 6.558 6.825 -19.402 1.00 77.19 103 ASN A CA 1
ATOM 803 C C . ASN A 1 103 ? 6.990 7.345 -18.017 1.00 77.19 103 ASN A C 1
ATOM 805 O O . ASN A 1 103 ? 8.089 7.884 -17.903 1.00 77.19 103 ASN A O 1
ATOM 809 N N . THR A 1 104 ? 6.216 7.129 -16.949 1.00 82.38 104 THR A N 1
ATOM 810 C CA . THR A 1 104 ? 6.691 7.393 -15.571 1.00 82.38 104 THR A CA 1
ATOM 811 C C . THR A 1 104 ? 7.340 6.174 -14.907 1.00 82.38 104 THR A C 1
ATOM 813 O O . THR A 1 104 ? 7.578 6.187 -13.700 1.00 82.38 104 THR A O 1
ATOM 816 N N . ILE A 1 105 ? 7.575 5.090 -15.658 1.00 84.50 105 ILE A N 1
ATOM 817 C CA . ILE A 1 105 ? 8.229 3.885 -15.136 1.00 84.50 105 ILE A CA 1
ATOM 818 C C . ILE A 1 105 ? 9.713 4.193 -14.920 1.00 84.50 105 ILE A C 1
ATOM 820 O O . ILE A 1 105 ? 10.402 4.533 -15.884 1.00 84.50 105 ILE A O 1
ATOM 824 N N . PRO A 1 106 ? 10.233 4.037 -13.694 1.00 89.19 106 PRO A N 1
ATOM 825 C CA . PRO A 1 106 ? 11.626 4.351 -13.423 1.00 89.19 106 PRO A CA 1
ATOM 826 C C . PRO A 1 106 ? 12.619 3.411 -14.114 1.00 89.19 106 PRO A C 1
ATOM 828 O O . PRO A 1 106 ? 12.379 2.208 -14.263 1.00 89.19 106 PRO A O 1
ATOM 831 N N . ASP A 1 107 ? 13.804 3.931 -14.433 1.00 91.75 107 ASP A N 1
ATOM 832 C CA . ASP A 1 107 ? 14.851 3.183 -15.140 1.00 91.75 107 ASP A CA 1
ATOM 833 C C . ASP A 1 107 ? 15.403 1.983 -14.360 1.00 91.75 107 ASP A C 1
ATOM 835 O O . ASP A 1 107 ? 15.891 1.031 -14.968 1.00 91.75 107 ASP A O 1
ATOM 839 N N . TRP A 1 108 ? 15.303 1.973 -13.026 1.00 91.94 108 TRP A N 1
ATOM 840 C CA . TRP A 1 108 ? 15.763 0.847 -12.205 1.00 91.94 108 TRP A CA 1
ATOM 841 C C . TRP A 1 108 ? 14.964 -0.439 -12.436 1.00 91.94 108 TRP A C 1
ATOM 843 O O . TRP A 1 108 ? 15.448 -1.518 -12.098 1.00 91.94 108 TRP A O 1
ATOM 853 N N . THR A 1 109 ? 13.812 -0.365 -13.110 1.00 89.44 109 THR A N 1
ATOM 854 C CA . THR A 1 109 ? 13.107 -1.551 -13.619 1.00 89.44 109 THR A CA 1
ATOM 855 C C . THR A 1 109 ? 13.941 -2.359 -14.618 1.00 89.44 109 THR A C 1
ATOM 857 O O . THR A 1 109 ? 13.775 -3.573 -14.704 1.00 89.44 109 THR A O 1
ATOM 860 N N . LYS A 1 110 ? 14.911 -1.733 -15.300 1.00 91.12 110 LYS A N 1
ATOM 861 C CA . LYS A 1 110 ? 15.885 -2.416 -16.172 1.00 91.12 110 LYS A CA 1
ATOM 862 C C . LYS A 1 110 ? 16.826 -3.350 -15.400 1.00 91.12 110 LYS A C 1
ATOM 864 O O . LYS A 1 110 ? 17.438 -4.219 -16.011 1.00 91.12 110 LYS A O 1
ATOM 869 N N . ASN A 1 111 ? 16.934 -3.178 -14.079 1.00 93.56 111 ASN A N 1
ATOM 870 C CA . ASN A 1 111 ? 17.751 -4.018 -13.199 1.00 93.56 111 ASN A CA 1
ATOM 871 C C . ASN A 1 111 ? 16.962 -5.181 -12.578 1.00 93.56 111 ASN A C 1
ATOM 873 O O . ASN A 1 111 ? 17.544 -5.985 -11.852 1.00 93.56 111 ASN A O 1
ATOM 877 N N . VAL A 1 112 ? 15.648 -5.264 -12.813 1.00 92.06 112 VAL A N 1
ATOM 878 C CA . VAL A 1 112 ? 14.827 -6.380 -12.331 1.00 92.06 112 VAL A CA 1
ATOM 879 C C . VAL A 1 112 ? 15.248 -7.649 -13.068 1.00 92.06 112 VAL A C 1
ATOM 881 O O . VAL A 1 112 ? 15.434 -7.630 -14.286 1.00 92.06 112 VAL A O 1
ATOM 884 N N . GLU A 1 113 ? 15.408 -8.754 -12.331 1.00 90.94 113 GLU A N 1
ATOM 885 C CA . GLU A 1 113 ? 15.732 -10.057 -12.915 1.00 90.94 113 GLU A CA 1
ATOM 886 C C . GLU A 1 113 ? 14.755 -10.372 -14.053 1.00 90.94 113 GLU A C 1
ATOM 888 O O . GLU A 1 113 ? 13.532 -10.350 -13.883 1.00 90.94 113 GLU A O 1
ATOM 893 N N . ASN A 1 114 ? 15.296 -10.689 -15.229 1.00 90.50 114 ASN A N 1
ATOM 894 C CA . ASN A 1 114 ? 14.476 -11.209 -16.305 1.00 90.50 114 ASN A CA 1
ATOM 895 C C . ASN A 1 114 ? 14.0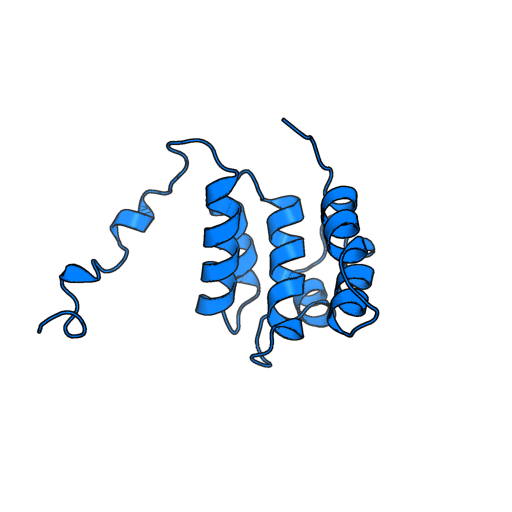48 -12.628 -15.932 1.00 90.50 114 ASN A C 1
ATOM 897 O O . ASN A 1 114 ? 14.816 -13.573 -16.099 1.00 90.50 114 ASN A O 1
ATOM 901 N N . TRP A 1 115 ? 12.811 -12.764 -15.462 1.00 88.25 115 TRP A N 1
ATOM 902 C CA . TRP A 1 115 ? 12.233 -14.036 -15.032 1.00 88.25 115 TRP A CA 1
ATOM 903 C C . TRP A 1 115 ? 12.331 -15.144 -16.094 1.00 88.25 115 TRP A C 1
ATOM 905 O O . TRP A 1 115 ? 12.387 -16.316 -15.735 1.00 88.25 115 TRP A O 1
ATOM 915 N N . LYS A 1 116 ? 12.426 -14.800 -17.390 1.00 89.62 116 LYS A N 1
ATOM 916 C CA . LYS A 1 116 ? 12.630 -15.771 -18.483 1.00 89.62 116 LYS A CA 1
ATOM 917 C C . LYS A 1 116 ? 13.994 -16.459 -18.447 1.00 89.62 116 LYS A C 1
ATOM 919 O O . LYS A 1 116 ? 14.132 -17.540 -18.999 1.00 89.62 116 LYS A O 1
ATOM 924 N N . ASN A 1 117 ? 14.984 -15.826 -17.824 1.00 89.81 117 ASN A N 1
ATOM 925 C CA . ASN A 1 117 ? 16.326 -16.373 -17.634 1.00 89.81 117 ASN A CA 1
ATOM 926 C C . ASN A 1 117 ? 16.466 -17.068 -16.270 1.00 89.81 117 ASN A C 1
ATOM 928 O O . ASN A 1 117 ? 17.567 -17.462 -15.890 1.00 89.81 117 ASN A O 1
ATOM 932 N N . SER A 1 118 ? 15.386 -17.148 -15.490 1.00 87.06 118 SER A N 1
ATOM 933 C CA . SER A 1 118 ? 15.435 -17.748 -14.167 1.00 87.06 118 SER A CA 1
ATOM 934 C C . SER A 1 118 ? 15.450 -19.269 -14.276 1.00 87.06 118 SER A C 1
ATOM 936 O O . SER A 1 118 ? 14.665 -19.850 -15.023 1.00 87.06 118 SER A O 1
ATOM 938 N N . LYS A 1 119 ? 16.261 -19.934 -13.447 1.00 86.44 119 LYS A N 1
ATOM 939 C CA . LYS A 1 119 ? 16.316 -21.408 -13.339 1.00 86.44 119 LYS A CA 1
ATOM 940 C C . LYS A 1 119 ? 14.973 -22.060 -12.984 1.00 86.44 119 LYS A C 1
ATOM 942 O O . LYS A 1 119 ? 14.814 -23.263 -13.123 1.00 86.44 119 LYS A O 1
ATOM 947 N N . PHE A 1 120 ? 14.026 -21.278 -12.463 1.00 84.31 120 PHE A N 1
ATOM 948 C CA . PHE A 1 120 ? 12.668 -21.729 -12.154 1.00 84.31 120 PHE A CA 1
ATOM 949 C C . PHE A 1 120 ? 11.749 -21.751 -13.385 1.00 84.31 120 PHE A C 1
ATOM 951 O O . PHE A 1 120 ? 10.619 -22.221 -13.280 1.00 84.31 120 PHE A O 1
ATOM 958 N N . TYR A 1 121 ? 12.205 -21.212 -14.520 1.00 82.38 121 TYR A N 1
ATOM 959 C CA . TYR A 1 121 ? 11.447 -21.110 -15.767 1.00 82.38 121 TYR A CA 1
ATOM 960 C C . TYR A 1 121 ? 11.957 -22.054 -16.874 1.00 82.38 121 TYR A C 1
ATOM 962 O O . TYR A 1 121 ? 11.311 -22.188 -17.912 1.00 82.38 121 TYR A O 1
ATOM 970 N N . GLU A 1 122 ? 13.085 -22.736 -16.660 1.00 71.38 122 GLU A N 1
ATOM 971 C CA . GLU A 1 122 ? 13.594 -23.780 -17.554 1.00 71.38 122 GLU A CA 1
ATOM 972 C C . GLU A 1 122 ? 12.781 -25.073 -17.349 1.00 71.38 122 GLU A C 1
ATOM 974 O O . GLU A 1 122 ? 12.951 -25.766 -16.347 1.00 71.38 122 GLU A O 1
ATOM 979 N N . ASN A 1 123 ? 11.872 -25.369 -18.285 1.00 61.78 123 ASN A N 1
ATOM 980 C CA . ASN A 1 123 ? 11.267 -26.694 -18.475 1.00 61.78 123 ASN A CA 1
ATOM 981 C C . ASN A 1 123 ? 11.880 -27.362 -19.705 1.00 61.78 123 ASN A C 1
ATOM 983 O O . ASN A 1 123 ? 11.935 -26.679 -20.755 1.00 61.78 123 ASN A O 1
#

Foldseek 3Di:
DDDDQLLRQLVVVLVPDDDDLQNVLSVVLNVVPDDDDLVVLCVRQALCQVVDCSRQVSSLSNLCSPQLAQLVSSLVSSCVNDDPSVVNSVSNNVRSVVNYDPPNDDPCVVVPDPCCPDPVNDD

Nearest P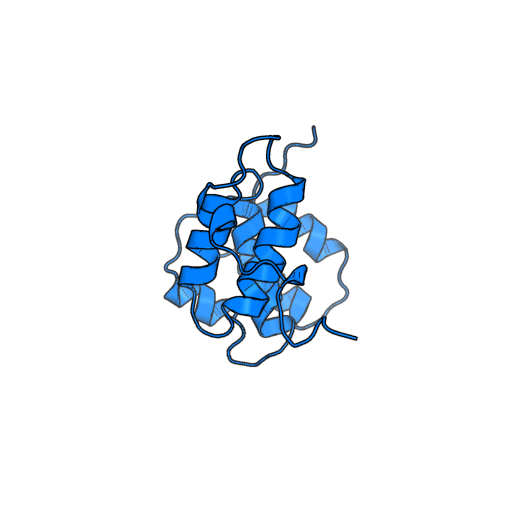DB structures (foldseek):
  7sc8-assembly1_AP  TM=3.238E-01  e=7.837E+00  Synechocystis sp. PCC 6803 substr. Kazusa

=== Feature glossary ===
The record interleaves many kinds of information about one protein. Here is each kind framed as the question it answers.

Q: What does the local fold look like, residue by residue?
A: The Foldseek 3Di string encodes local tertiary geometry as a 20-letter alphabet — one character per residue — derived from the relative positions of nearby Cα atoms. Unlike the amino-acid sequence, 3Di is a direct function of the 3D structure, so two proteins with the same fold have similar 3Di strings even at low sequence identity.

Q: Which residues are in helices, strands, or loops?
A: The SS8 string is DSSP's per-residue secondary-structure call. α-helix (H) means an i→i+4 H-bond ladder; β-strand (E) means the residue participates in a β-sheet; 3₁₀ (G) and π (I) are tighter and wider helices; T/S are turns/bends; '-' is loop.

Q: How big and h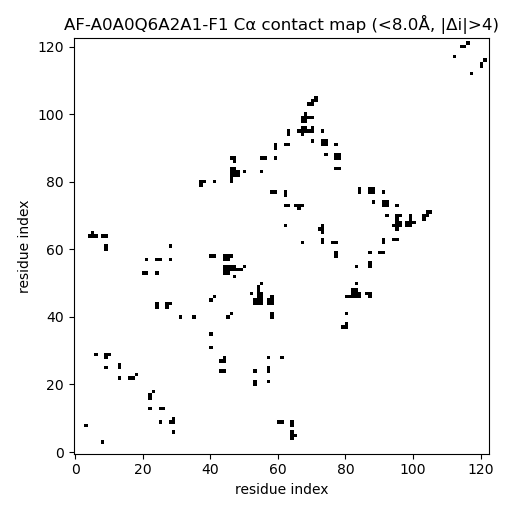ow compact is the whole molecule?
A: Radius of gyration (Rg) is the root-mean-square distance of Cα atoms from their centroid — a single number for overall size and compactness. A globular domain of N residues has Rg ≈ 2.2·N^0.38 Å; an extended or disordered chain has a much larger Rg. The Cα contact count is the number of residue pairs whose Cα atoms are within 8 Å and are more than four positions apart in sequence — a standard proxy for tertiary packing density. The bounding box is the smallest axis-aligned box enclosing all Cα atoms.

Q: Where is each backbone atom in 3D?
A: Structure coordinates are given as an mmCIF _atom_site loop: one row per atom with element, residue name, chain id, sequence number, and x/y/z position in Å. Only the four main-chain atoms per residue are included here; side chains are omitted to keep the record compact.

Q: What is the amino-acid chain?
A: Primary structure: the covalent order of the twenty standard amino acids along the backbone. Two proteins with the same sequence will (almost always) fold to the same structure; two with 30% identity often share a fold but not the details.

Q: What if only a Cα trace is available?
A: Three-state secondary structure (P-SEA) collapses the eight DSSP classes into helix (a), strand (b), and coil (c). P-SEA assigns these from Cα geometry alone — distances and angles — without requiring backbone oxygens, so it works on any Cα trace.

Q: What family and function is it annotated with?
A: Database cross-references. InterPro integrates a dozen domain/family signature databases into unified entries with residue-range hits. GO terms attach function/process/location labels with evidence codes. CATH codes position the fold in a four-level structural taxonomy. Organism is the NCBI-taxonomy species name.

Q: How confident is the AlphaFold model at each residue?
A: pLDDT is the predicted lDDT-Cα score: AlphaFold's confidence that the local environment of each residue (all inter-atomic distances within 15 Å) is correctly placed. It is a per-residue number between 0 and 100, with higher meaning more reliable.

Q: How mobile is each atom in the crystal?
A: B-factor (Debye–Waller factor) reflects atomic displacement in the crystal lattice. It is an experimental observable (units Å²), not a prediction; low values mean the atom is pinned down, high values mean it moves or is heterogeneous across the crystal.

Q: Which residues are buried vs exposed?
A: SASA measures how much of the protein is reachable by solvent. It is computed by rolling a water-sized probe over the atomic surface and summing the exposed area (Å²). Per-residue SASA distinguishes core (buried, low SASA) from surface (exposed, high SASA) residues; total SASA is a whole-molecule size measure.

Q: What do the diagnostic plots show?
A: Plot images: a contact map (which residues are close in 3D, as an N×N binary image), a Ramachandran scatter (backbone torsion angles, revealing secondary-structure composition at a glance), and — for AlphaFold structures — a PAE heatmap (pairwise prediction confidence).

Q: What known structures does this most resemble?
A: The Foldseek neighbor list gives the closest experimentally determined structures in the PDB, ranked by structural alignment. TM-score near 1 means near-identical fold; near 0.3 means only rough topology match. This is how one finds what a novel AlphaFold prediction most resembles in the solved-structure universe.

Q: Are the domains correctly placed relative to each other?
A: Predicted aligned error is AlphaFold's pairwise confidence. Unlike pLDDT (per-residue), PAE is per-residue-pair and captures whether two parts of the structure are correctly placed relative to each other. Units are ångströms of expected positional error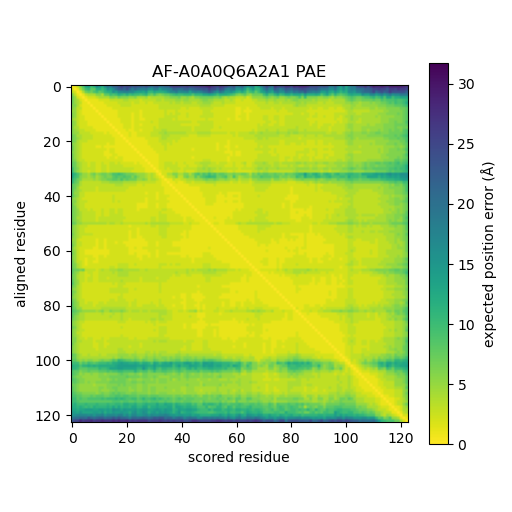.

Q: What do the rendered images show?
A: Structure images are PyMOL renders from six orthogonal camera directions. Cartoon representation draws helices as coils and strands as arrows; sticks shows the backbone as bonds; surface shows the solvent-excluded envelope. Rainbow coloring maps sequence position to hue (blue→red, N→C); chain coloring assigns a distinct color per polypeptide.

Q: What are the backbone torsion angles?
A: φ (phi) and ψ (psi) are the two rotatable backbone dihedrals per residue: φ is the C(i-1)–N–Cα–C torsion, ψ is the N–Cα–C–N(i+1) torsion, both in degrees on (−180°, 180°]. α-helical residues cluster near (−60°, −45°); β-strand residues near (−120°, +130°). A Ramachandran plot is simply a scatter of (φ, ψ) for every residue.